Protein AF-A0AAD7JJW3-F1 (afdb_monomer)

Sequence (83 aa):
PLAYIEWFTPLKTPDSIDGYYHLTRSTRQHGPYAEIILSDRITRNVMLIPQKWGQDKSYLLNSHSDGHAFCMYKLGYDDCLPT

Solvent-accessible surface area (backbone atoms only — not comparable to full-atom values): 5250 Å² total; per-residue (Å²): 108,79,36,83,45,75,46,66,39,68,46,94,60,53,42,92,86,79,64,46,58,53,70,39,83,28,71,46,94,97,38,73,29,61,50,80,40,58,46,84,77,60,85,72,78,77,47,75,44,77,75,44,89,66,94,70,69,41,62,44,80,43,66,62,55,40,51,34,52,42,28,34,76,73,70,66,36,97,42,76,60,88,129

pLDDT: mean 77.69, std 9.6, range [55.31, 93.62]

Organism: NCBI:txid230809

Structure (mmCIF, N/CA/C/O backbone):
data_AF-A0AAD7JJW3-F1
#
_entry.id   AF-A0AAD7JJW3-F1
#
loop_
_atom_site.group_PDB
_atom_site.id
_atom_site.type_symbol
_atom_site.label_atom_id
_atom_site.label_alt_id
_atom_site.label_comp_id
_atom_site.label_asym_id
_atom_site.label_entity_id
_atom_site.label_seq_id
_atom_site.pdbx_PDB_ins_code
_atom_site.Cartn_x
_atom_site.Cartn_y
_atom_site.Cartn_z
_atom_site.occupancy
_atom_site.B_iso_or_equiv
_atom_site.auth_seq_id
_atom_site.auth_comp_id
_atom_site.auth_asym_id
_atom_site.auth_atom_id
_atom_site.pdbx_PDB_model_num
ATOM 1 N N . PRO A 1 1 ? -16.735 -3.675 9.440 1.00 87.19 1 PRO A N 1
ATOM 2 C CA . PRO A 1 1 ? -15.474 -4.374 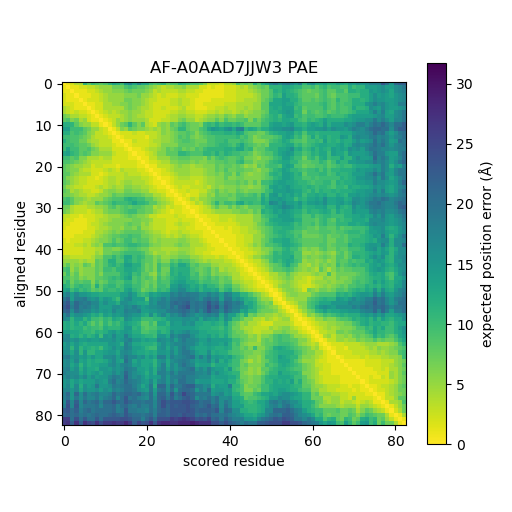9.796 1.00 87.19 1 PRO A CA 1
ATOM 3 C C . PRO A 1 1 ? -14.378 -3.358 10.125 1.00 87.19 1 PRO A C 1
ATOM 5 O O . PRO A 1 1 ? -14.412 -2.258 9.579 1.00 87.19 1 PRO A O 1
ATOM 8 N N . LEU A 1 2 ? -13.443 -3.705 11.013 1.00 93.06 2 LEU A N 1
ATOM 9 C CA . LEU A 1 2 ? -12.248 -2.899 11.277 1.00 93.06 2 LEU A CA 1
ATOM 10 C C . LEU A 1 2 ? -11.055 -3.514 10.547 1.00 93.06 2 LEU A C 1
ATOM 12 O O . LEU A 1 2 ? -10.938 -4.737 10.484 1.00 93.06 2 LEU A O 1
ATOM 16 N N . ALA A 1 3 ? -10.188 -2.666 10.006 1.00 90.94 3 ALA A N 1
ATOM 17 C CA . ALA A 1 3 ? -8.961 -3.057 9.330 1.00 90.94 3 ALA A CA 1
ATOM 18 C C . ALA A 1 3 ? -7.764 -2.386 10.008 1.00 90.94 3 ALA A C 1
ATOM 20 O O . ALA A 1 3 ? -7.785 -1.182 10.260 1.00 90.94 3 ALA A O 1
ATOM 21 N N . TYR A 1 4 ? -6.728 -3.172 10.291 1.00 92.25 4 TYR A N 1
ATOM 22 C CA . TYR A 1 4 ? -5.426 -2.669 10.717 1.00 92.25 4 TYR A CA 1
ATOM 23 C C . TYR A 1 4 ? -4.602 -2.315 9.479 1.00 92.25 4 TYR A C 1
ATOM 25 O O . TYR A 1 4 ? -4.447 -3.152 8.589 1.00 92.25 4 TYR A O 1
ATOM 33 N N . ILE A 1 5 ? -4.089 -1.089 9.420 1.00 89.19 5 ILE A N 1
ATOM 34 C CA . ILE A 1 5 ? -3.243 -0.611 8.325 1.00 89.19 5 ILE A CA 1
ATOM 35 C C . ILE A 1 5 ? -1.903 -0.111 8.865 1.00 89.19 5 ILE A C 1
ATOM 37 O O . ILE A 1 5 ? -1.865 0.614 9.856 1.00 89.19 5 ILE A O 1
ATOM 41 N N . GLU A 1 6 ? -0.809 -0.471 8.193 1.00 90.00 6 GLU A N 1
ATOM 42 C CA . GLU A 1 6 ? 0.515 0.123 8.407 1.00 90.00 6 GLU A CA 1
ATOM 43 C C . GLU A 1 6 ? 0.822 1.104 7.278 1.00 90.00 6 GLU A C 1
ATOM 45 O O . GLU A 1 6 ? 0.653 0.798 6.096 1.00 90.00 6 GLU A O 1
ATOM 50 N N . TRP A 1 7 ? 1.303 2.285 7.643 1.00 87.94 7 TRP A N 1
ATOM 51 C CA . TRP A 1 7 ? 1.720 3.299 6.695 1.00 87.94 7 TRP A CA 1
ATOM 52 C C . TRP A 1 7 ? 3.183 3.092 6.310 1.00 87.94 7 TRP A C 1
ATOM 54 O O . TRP A 1 7 ? 4.053 2.839 7.147 1.00 87.94 7 TRP A O 1
ATOM 64 N N . PHE A 1 8 ? 3.469 3.273 5.027 1.00 84.81 8 PHE A N 1
ATOM 65 C CA . PHE A 1 8 ? 4.820 3.232 4.489 1.00 84.81 8 PHE A CA 1
ATOM 66 C C . PHE A 1 8 ? 5.195 4.594 3.921 1.00 84.81 8 PHE A C 1
ATOM 68 O O . PHE A 1 8 ? 4.356 5.323 3.390 1.00 84.81 8 PHE A O 1
ATOM 75 N N . THR A 1 9 ? 6.473 4.932 4.032 1.00 81.81 9 THR A N 1
ATOM 76 C CA . THR A 1 9 ? 7.047 6.130 3.431 1.00 81.81 9 THR A CA 1
ATOM 77 C C . THR A 1 9 ? 7.863 5.707 2.213 1.00 81.81 9 THR A C 1
ATOM 79 O O . THR A 1 9 ? 8.763 4.871 2.357 1.00 81.81 9 THR A O 1
ATOM 82 N N . PRO A 1 10 ? 7.593 6.264 1.021 1.00 75.50 10 PRO A N 1
ATOM 83 C CA . PRO A 1 10 ? 8.442 6.020 -0.133 1.00 75.50 10 PRO A CA 1
ATOM 84 C C . PRO A 1 10 ? 9.832 6.607 0.112 1.00 75.50 10 PRO A C 1
ATOM 86 O O . PRO A 1 10 ? 9.966 7.739 0.593 1.00 75.50 10 PRO A O 1
ATOM 89 N N . LEU A 1 11 ? 10.873 5.846 -0.221 1.00 75.94 11 LEU A N 1
ATOM 90 C CA . 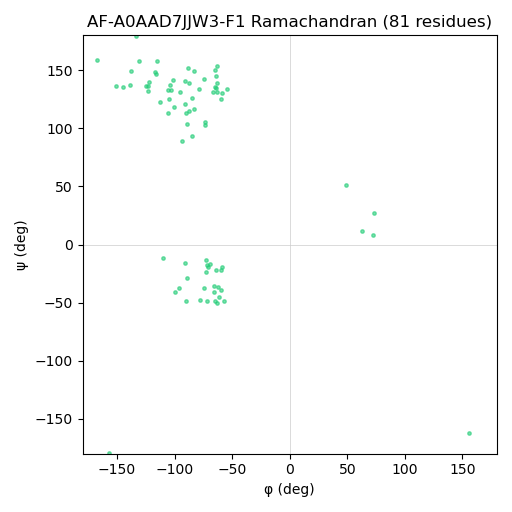LEU A 1 11 ? 12.223 6.387 -0.312 1.00 75.94 11 LEU A CA 1
ATOM 91 C C . LEU A 1 11 ? 12.276 7.438 -1.419 1.00 75.94 11 LEU A C 1
ATOM 93 O O . LEU A 1 11 ? 11.466 7.444 -2.337 1.00 75.94 11 LEU A O 1
ATOM 97 N N . LYS A 1 12 ? 13.208 8.384 -1.309 1.00 69.69 12 LYS A N 1
ATOM 98 C CA . LYS A 1 12 ? 13.264 9.528 -2.232 1.00 69.69 12 LYS A CA 1
ATOM 99 C C . LYS A 1 12 ? 13.763 9.151 -3.626 1.00 69.69 12 LYS A C 1
ATOM 101 O O . LYS A 1 12 ? 13.463 9.867 -4.575 1.00 69.69 12 LYS A O 1
ATOM 106 N N . THR A 1 13 ? 14.512 8.059 -3.732 1.00 79.25 13 THR A N 1
ATOM 107 C CA . THR A 1 13 ? 15.182 7.657 -4.966 1.00 79.25 13 THR A CA 1
ATOM 108 C C . THR A 1 13 ? 14.542 6.370 -5.479 1.00 79.25 13 THR A C 1
ATOM 110 O O . THR A 1 13 ? 14.511 5.398 -4.718 1.00 79.25 13 THR A O 1
ATOM 113 N N . PRO A 1 14 ? 14.012 6.357 -6.714 1.00 79.81 14 PRO A N 1
ATOM 114 C CA . PRO A 1 14 ? 13.595 5.118 -7.351 1.00 79.81 14 PRO A CA 1
ATOM 115 C C . PRO A 1 14 ? 14.816 4.222 -7.573 1.00 79.81 14 PRO A C 1
ATOM 117 O O . PRO A 1 14 ? 15.919 4.718 -7.824 1.00 79.81 14 PRO A O 1
ATOM 120 N N . ASP A 1 15 ? 14.625 2.917 -7.447 1.00 79.62 15 ASP A N 1
ATOM 121 C CA . ASP A 1 15 ? 15.659 1.934 -7.712 1.00 79.62 15 ASP A CA 1
ATOM 122 C C . ASP A 1 15 ? 16.078 1.993 -9.187 1.00 79.62 15 ASP A C 1
ATOM 124 O O . ASP A 1 15 ? 15.276 2.219 -10.095 1.00 79.62 15 ASP A O 1
ATOM 128 N N . SER A 1 16 ? 17.384 1.876 -9.417 1.00 81.12 16 SER A N 1
ATOM 129 C CA . SER A 1 16 ? 17.981 2.068 -10.739 1.00 81.12 16 SER A CA 1
ATOM 130 C C . SER A 1 16 ? 17.682 0.940 -11.726 1.00 81.12 16 SER A C 1
ATOM 132 O O . SER A 1 16 ? 17.899 1.124 -12.922 1.00 81.12 16 SER A O 1
ATOM 134 N N . ILE A 1 17 ? 17.258 -0.226 -11.238 1.00 80.62 17 ILE A N 1
ATOM 135 C CA . ILE A 1 17 ? 17.027 -1.424 -12.044 1.00 80.62 17 ILE A CA 1
ATOM 136 C C . ILE A 1 17 ? 15.584 -1.442 -12.541 1.00 80.62 17 ILE A C 1
ATOM 138 O O . ILE A 1 17 ? 15.351 -1.657 -13.729 1.00 80.62 17 ILE A O 1
ATOM 142 N N . ASP A 1 18 ? 14.625 -1.212 -11.648 1.00 76.81 18 ASP A N 1
ATOM 143 C CA . ASP A 1 18 ? 13.198 -1.365 -11.943 1.00 76.81 18 ASP A CA 1
ATOM 144 C C . ASP A 1 18 ? 12.426 -0.032 -12.007 1.00 76.81 18 ASP A C 1
ATOM 146 O O . ASP A 1 18 ? 11.299 0.015 -12.505 1.00 76.81 18 ASP A O 1
ATOM 150 N N . GLY A 1 19 ? 13.037 1.074 -11.569 1.00 72.94 19 GLY A N 1
ATOM 151 C CA . GLY A 1 19 ? 12.411 2.394 -11.526 1.00 72.94 19 GLY A CA 1
ATOM 152 C C . GLY A 1 19 ? 11.356 2.545 -10.425 1.00 72.94 19 GLY A C 1
ATOM 153 O O . GLY A 1 19 ? 10.658 3.566 -10.389 1.00 72.94 19 GLY A O 1
ATOM 154 N N . TYR A 1 20 ? 11.221 1.566 -9.525 1.00 73.38 20 TYR A N 1
ATOM 155 C CA . TYR A 1 20 ? 10.250 1.583 -8.439 1.00 73.38 20 TYR A CA 1
ATOM 156 C C . TYR A 1 20 ? 10.798 2.261 -7.190 1.00 73.38 20 TYR A C 1
ATOM 158 O O . TYR A 1 20 ? 11.988 2.275 -6.896 1.00 73.38 20 TYR A O 1
ATOM 166 N N . TYR A 1 21 ? 9.898 2.830 -6.396 1.00 76.06 21 TYR A N 1
ATOM 167 C CA . TYR A 1 21 ? 10.269 3.423 -5.119 1.00 76.06 21 TYR A CA 1
ATOM 168 C C . TYR A 1 21 ? 10.229 2.351 -4.052 1.00 76.06 21 TYR A C 1
ATOM 170 O O . TYR A 1 21 ? 9.159 1.858 -3.693 1.00 76.06 21 TYR A O 1
ATOM 178 N N . HIS A 1 22 ? 11.391 2.044 -3.492 1.00 78.38 22 HIS A N 1
ATOM 179 C CA . HIS A 1 22 ? 11.450 1.228 -2.295 1.00 78.38 22 HIS A CA 1
ATOM 180 C C . HIS A 1 22 ? 10.665 1.911 -1.174 1.00 78.38 22 HIS A C 1
ATOM 182 O O . HIS A 1 22 ? 10.823 3.102 -0.897 1.00 78.38 22 HIS A O 1
ATOM 188 N N . LEU A 1 23 ? 9.785 1.149 -0.538 1.00 82.38 23 LEU A N 1
ATOM 189 C CA . LEU A 1 23 ? 9.016 1.609 0.604 1.00 82.38 23 LEU A CA 1
ATOM 190 C C . LEU A 1 23 ? 9.777 1.278 1.886 1.00 82.38 23 LEU A C 1
ATOM 192 O O . LEU A 1 23 ? 10.353 0.203 2.028 1.00 82.38 23 LEU A O 1
ATOM 196 N N . THR A 1 24 ? 9.743 2.193 2.847 1.00 82.19 24 THR A N 1
ATOM 197 C CA . THR A 1 24 ? 10.200 1.929 4.216 1.00 82.19 24 THR A CA 1
ATOM 198 C C . THR A 1 24 ? 9.042 2.066 5.179 1.00 82.19 24 THR A C 1
ATOM 200 O O . THR A 1 24 ? 8.119 2.850 4.951 1.00 82.19 24 THR A O 1
ATOM 203 N N . ARG A 1 25 ? 9.067 1.286 6.260 1.00 83.62 25 ARG A N 1
ATOM 204 C CA . ARG A 1 25 ? 8.034 1.361 7.293 1.00 83.62 25 ARG A CA 1
ATOM 205 C C . ARG A 1 25 ? 8.020 2.772 7.882 1.00 83.62 25 ARG A C 1
ATOM 207 O O . ARG A 1 25 ? 9.055 3.270 8.326 1.00 83.62 25 ARG A O 1
ATOM 214 N N . SER A 1 26 ? 6.857 3.418 7.873 1.00 87.62 26 SER A N 1
ATOM 215 C CA . SER A 1 26 ? 6.700 4.714 8.524 1.00 87.62 26 SER A CA 1
ATOM 216 C C . SER A 1 26 ? 6.657 4.508 10.037 1.00 87.62 26 SER A C 1
ATOM 218 O O . SER A 1 26 ? 6.111 3.510 10.511 1.00 87.62 26 SER A O 1
ATOM 220 N N . THR A 1 27 ? 7.255 5.415 10.807 1.00 88.56 27 THR A N 1
ATOM 221 C CA . THR A 1 27 ? 7.295 5.331 12.272 1.00 88.56 27 THR A CA 1
ATOM 222 C C . THR A 1 27 ? 6.676 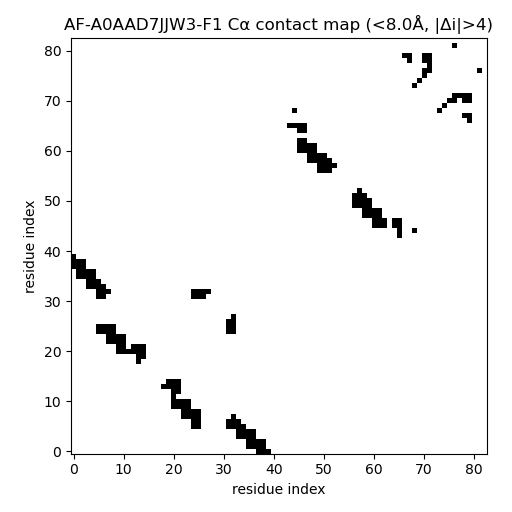6.571 12.904 1.00 88.56 27 THR A C 1
ATOM 224 O O . THR A 1 27 ? 6.850 7.695 12.432 1.00 88.56 27 THR A O 1
ATOM 227 N N . ARG A 1 28 ? 5.919 6.373 13.985 1.00 85.62 28 ARG A N 1
ATOM 228 C CA . ARG A 1 28 ? 5.299 7.442 14.776 1.00 85.62 28 ARG A CA 1
ATOM 229 C C . ARG A 1 28 ? 5.299 7.018 16.241 1.00 85.62 28 ARG A C 1
ATOM 231 O O . ARG A 1 28 ? 4.988 5.874 16.540 1.00 85.62 28 ARG A O 1
ATOM 238 N N . GLN A 1 29 ? 5.668 7.928 17.147 1.00 85.12 29 GLN A N 1
ATOM 239 C CA . GLN A 1 29 ? 5.718 7.663 18.598 1.00 85.12 29 GLN A CA 1
ATOM 240 C C . GLN A 1 29 ? 6.472 6.363 18.960 1.00 85.12 29 GLN A C 1
ATOM 242 O O . GLN A 1 29 ? 5.961 5.520 19.686 1.00 85.12 29 GLN A O 1
ATOM 247 N N . HIS A 1 30 ? 7.690 6.197 18.435 1.00 85.94 30 HIS A N 1
ATOM 248 C CA . HIS A 1 30 ? 8.560 5.036 18.695 1.00 85.94 30 HIS A CA 1
ATOM 249 C C . HIS A 1 30 ? 8.027 3.664 18.227 1.00 85.94 30 HIS A C 1
ATOM 251 O O . HIS A 1 30 ? 8.630 2.645 18.553 1.00 85.94 30 HIS A O 1
ATOM 257 N N . GLY A 1 31 ? 6.958 3.618 17.424 1.00 86.50 31 GLY A N 1
ATOM 258 C CA . GLY A 1 31 ? 6.427 2.388 16.829 1.00 86.50 31 GLY A CA 1
ATOM 259 C C . GLY A 1 31 ? 6.115 2.526 15.336 1.00 86.50 31 GLY A C 1
ATOM 260 O O . GLY A 1 31 ? 6.311 3.604 14.762 1.00 86.50 31 GLY A O 1
ATOM 261 N N . PRO A 1 32 ? 5.637 1.447 14.684 1.00 87.25 32 PRO A N 1
ATOM 262 C CA . PRO A 1 32 ? 5.076 1.521 13.341 1.00 87.25 32 PRO A CA 1
ATOM 263 C C . PRO A 1 32 ? 3.964 2.563 13.304 1.00 87.25 32 PRO A C 1
ATOM 265 O O . PRO A 1 32 ? 3.098 2.598 14.181 1.00 87.25 32 PRO A O 1
ATOM 268 N N . TYR A 1 33 ? 3.977 3.420 12.291 1.00 93.38 33 TYR A N 1
ATOM 269 C CA . TYR A 1 33 ? 2.849 4.292 12.057 1.00 93.38 33 TYR A CA 1
ATOM 270 C C . TYR A 1 33 ? 1.721 3.440 11.484 1.00 93.38 33 TYR A C 1
ATOM 272 O O . TYR A 1 33 ? 1.740 3.067 10.316 1.00 93.38 33 TYR A O 1
ATOM 280 N N . ALA A 1 34 ? 0.755 3.120 12.333 1.00 92.06 34 ALA A N 1
ATOM 281 C CA . ALA A 1 34 ? -0.397 2.312 11.987 1.00 92.06 34 ALA A CA 1
ATOM 282 C C . ALA A 1 34 ? -1.691 2.984 12.455 1.00 92.06 34 ALA A C 1
ATOM 284 O O . ALA A 1 34 ? -1.684 3.817 13.365 1.00 92.06 34 ALA A O 1
ATOM 285 N N . GLU A 1 35 ? -2.802 2.617 11.830 1.00 93.62 35 GLU A N 1
ATOM 286 C CA . GLU A 1 35 ? -4.148 3.052 12.200 1.00 93.62 35 GLU A CA 1
ATOM 287 C C . GLU A 1 35 ? -5.098 1.850 12.124 1.00 93.62 35 GLU A C 1
ATOM 289 O O . GLU A 1 35 ? -4.903 0.937 11.322 1.00 93.62 35 GLU A O 1
ATOM 294 N N . ILE A 1 36 ? -6.130 1.837 12.966 1.00 93.62 36 ILE A N 1
ATOM 295 C CA . ILE A 1 36 ? -7.279 0.952 12.774 1.00 93.62 36 ILE A CA 1
ATOM 296 C C . ILE A 1 36 ? -8.383 1.799 12.159 1.00 93.62 36 ILE A C 1
ATOM 298 O O . ILE A 1 3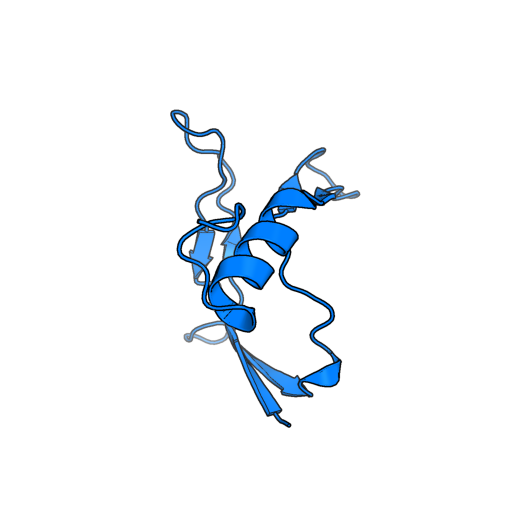6 ? -8.845 2.762 12.771 1.00 93.62 36 ILE A O 1
ATOM 302 N N . ILE A 1 37 ? -8.802 1.442 10.951 1.00 92.38 37 ILE A N 1
ATOM 303 C CA . ILE A 1 37 ? -9.830 2.161 10.199 1.00 92.38 37 ILE A CA 1
ATOM 304 C C . ILE A 1 37 ? -11.066 1.290 10.002 1.00 92.38 37 ILE A C 1
ATOM 306 O O . ILE A 1 37 ? -10.999 0.060 10.048 1.00 92.38 37 ILE A O 1
ATOM 310 N N . LEU A 1 38 ? -12.211 1.924 9.753 1.00 92.94 38 LEU A N 1
ATOM 311 C CA . LEU A 1 38 ? -13.354 1.212 9.190 1.00 92.94 38 LEU A CA 1
ATOM 312 C C . LEU A 1 38 ? -12.975 0.712 7.792 1.00 92.94 38 LEU A C 1
ATOM 314 O O . LEU A 1 38 ? -12.374 1.442 7.005 1.00 92.94 38 LEU A O 1
ATOM 318 N N . SER A 1 39 ? -13.298 -0.545 7.490 1.00 86.62 39 SER A N 1
ATOM 319 C CA . SER A 1 39 ? -12.901 -1.177 6.227 1.00 86.62 39 SER A CA 1
ATOM 320 C C . SER A 1 39 ? -13.529 -0.521 4.996 1.00 86.62 39 SER A C 1
ATOM 322 O O . SER A 1 39 ? -13.008 -0.669 3.901 1.00 86.62 39 SER A O 1
ATOM 324 N N . ASP A 1 40 ? -14.641 0.194 5.163 1.00 89.88 40 ASP A N 1
ATOM 325 C CA . ASP A 1 40 ? -15.306 0.965 4.105 1.00 89.88 40 ASP A CA 1
ATOM 326 C C . ASP A 1 40 ? -14.505 2.202 3.657 1.00 89.88 40 ASP A C 1
ATOM 328 O O . ASP A 1 40 ? -14.730 2.711 2.562 1.00 89.88 40 ASP A O 1
ATOM 332 N N . ARG A 1 41 ? -13.520 2.650 4.450 1.00 87.38 41 ARG A N 1
ATOM 333 C CA . ARG A 1 41 ? -12.547 3.679 4.053 1.00 87.38 41 ARG A CA 1
ATOM 334 C C . ARG A 1 41 ? -11.517 3.156 3.043 1.00 87.38 41 ARG A C 1
ATOM 336 O O . ARG A 1 41 ? -10.793 3.960 2.461 1.00 87.38 41 ARG A O 1
ATOM 343 N N . ILE A 1 42 ? -11.418 1.838 2.843 1.00 84.62 42 ILE A N 1
ATOM 344 C CA . ILE A 1 42 ? -10.525 1.228 1.852 1.00 84.62 42 ILE A CA 1
ATOM 345 C C . ILE A 1 42 ? -11.281 1.114 0.529 1.00 84.62 42 ILE A C 1
ATOM 347 O O . ILE A 1 42 ? -12.115 0.231 0.355 1.00 84.62 42 ILE A O 1
ATOM 351 N N . THR A 1 43 ? -10.971 1.997 -0.421 1.00 81.44 43 THR A N 1
ATOM 352 C CA . THR A 1 43 ? -11.667 2.014 -1.716 1.00 81.44 43 THR A CA 1
ATOM 353 C C . THR A 1 43 ? -11.183 0.911 -2.662 1.00 81.44 43 THR A C 1
ATOM 355 O O . THR A 1 43 ? -12.000 0.239 -3.284 1.00 81.44 43 THR A O 1
ATOM 358 N N . ARG A 1 44 ? -9.861 0.741 -2.815 1.00 72.56 44 ARG A N 1
ATOM 359 C CA . ARG A 1 44 ? -9.231 -0.245 -3.717 1.00 72.56 44 ARG A CA 1
ATOM 360 C C . ARG A 1 44 ? -7.734 -0.394 -3.415 1.00 72.56 44 ARG A C 1
ATOM 362 O O . ARG A 1 44 ? -7.134 0.518 -2.846 1.00 72.56 44 ARG A O 1
ATOM 369 N N . ASN A 1 45 ? -7.139 -1.518 -3.823 1.00 71.44 45 ASN A N 1
ATOM 370 C CA . ASN A 1 45 ? -5.686 -1.597 -4.017 1.00 71.44 45 ASN A CA 1
A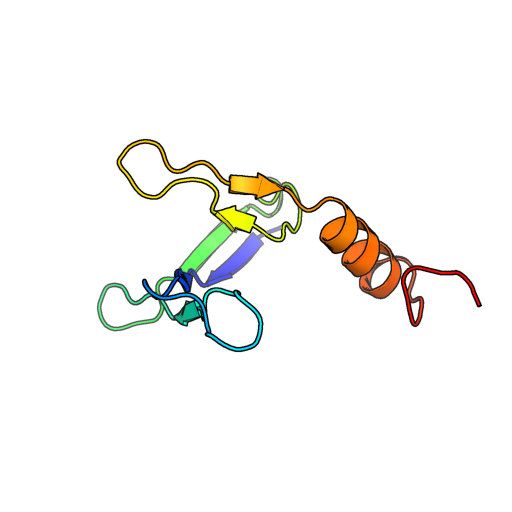TOM 371 C C . ASN A 1 45 ? -5.295 -0.658 -5.175 1.00 71.44 45 ASN A C 1
ATOM 373 O O . ASN A 1 45 ? -6.158 -0.394 -6.009 1.00 71.44 45 ASN A O 1
ATOM 377 N N . VAL A 1 46 ? -4.076 -0.105 -5.156 1.00 70.88 46 VAL A N 1
ATOM 378 C CA . VAL A 1 46 ? -3.511 0.710 -6.245 1.00 70.88 46 VAL A CA 1
ATOM 379 C C . VAL A 1 46 ? -1.988 0.585 -6.267 1.00 70.88 46 VAL A C 1
ATOM 381 O O . VAL A 1 46 ? -1.336 0.721 -5.230 1.00 70.88 46 VAL A O 1
ATOM 384 N N . MET A 1 47 ? -1.397 0.438 -7.453 1.00 72.75 47 MET A N 1
ATOM 385 C CA . MET A 1 47 ? 0.017 0.757 -7.675 1.00 72.75 47 MET A CA 1
ATOM 386 C C . MET A 1 47 ? 0.141 2.223 -8.101 1.00 72.75 47 MET A C 1
ATOM 388 O O . MET A 1 47 ? -0.317 2.615 -9.178 1.00 72.75 47 MET A O 1
ATOM 392 N N . LEU A 1 48 ? 0.751 3.038 -7.238 1.00 70.69 48 LEU A N 1
ATOM 393 C CA . LEU A 1 48 ? 0.972 4.460 -7.490 1.00 70.69 48 LEU A CA 1
ATOM 394 C C . LEU A 1 48 ? 2.322 4.676 -8.172 1.00 70.69 48 LEU A C 1
ATOM 396 O O . LEU A 1 48 ? 3.365 4.373 -7.595 1.00 70.69 48 LEU A O 1
ATOM 400 N N . ILE A 1 49 ? 2.305 5.273 -9.363 1.00 73.19 49 ILE A N 1
ATOM 401 C CA . ILE A 1 49 ? 3.521 5.717 -10.055 1.00 73.19 49 ILE A CA 1
ATOM 402 C C . ILE A 1 49 ? 3.590 7.244 -9.936 1.00 73.19 49 ILE A C 1
ATOM 404 O O . ILE A 1 49 ? 2.725 7.928 -10.486 1.00 73.19 49 ILE A O 1
ATOM 408 N N . PRO A 1 50 ? 4.557 7.823 -9.208 1.00 70.00 50 PRO A N 1
ATOM 409 C CA . PRO A 1 50 ? 4.645 9.273 -9.079 1.00 70.00 50 PRO A CA 1
ATOM 410 C C . PRO A 1 50 ? 4.983 9.912 -10.431 1.00 70.00 50 PRO A C 1
ATOM 412 O O . PRO A 1 50 ? 5.916 9.495 -11.110 1.00 70.00 50 PRO A O 1
ATOM 415 N N . GLN A 1 51 ? 4.227 10.941 -10.813 1.00 71.00 51 GLN A N 1
ATOM 416 C CA . GLN A 1 51 ? 4.475 11.714 -12.036 1.00 71.00 51 GLN A CA 1
ATOM 417 C C . GLN A 1 51 ? 5.285 12.981 -11.775 1.00 71.00 51 GLN A C 1
ATOM 419 O O . GLN A 1 51 ? 6.089 13.386 -12.611 1.00 71.00 51 GLN A O 1
ATOM 424 N N . LYS A 1 52 ? 5.033 13.648 -10.644 1.00 66.50 52 LYS A N 1
ATOM 425 C CA . LYS A 1 52 ? 5.704 14.891 -10.255 1.00 66.50 52 LYS A CA 1
ATOM 426 C C . LYS A 1 52 ? 6.033 14.868 -8.770 1.00 66.50 52 LYS A C 1
ATOM 428 O O . LYS A 1 52 ? 5.208 14.485 -7.940 1.00 66.50 52 LYS A O 1
ATOM 433 N N . TRP A 1 53 ? 7.236 15.325 -8.441 1.00 60.69 53 TRP A N 1
ATOM 434 C CA . TRP A 1 53 ? 7.638 15.606 -7.069 1.00 60.69 53 TRP A CA 1
ATOM 435 C C . TRP A 1 53 ? 7.423 17.094 -6.767 1.00 60.69 53 TRP A C 1
ATOM 437 O O . TRP A 1 53 ? 7.833 17.946 -7.551 1.00 60.69 53 TRP A O 1
ATOM 447 N N . GLY A 1 54 ? 6.782 17.421 -5.642 1.00 60.06 54 GLY A N 1
ATOM 448 C CA . GLY A 1 54 ? 6.516 18.809 -5.251 1.00 60.06 54 GLY A CA 1
ATOM 449 C C . GLY A 1 54 ? 5.319 18.957 -4.312 1.00 60.06 54 GLY A C 1
ATOM 450 O O . GLY A 1 54 ? 4.894 17.983 -3.688 1.00 60.06 54 GLY A O 1
ATOM 451 N N . GLN A 1 55 ? 4.793 20.182 -4.202 1.00 57.16 55 GLN A N 1
ATOM 452 C CA . GLN A 1 55 ? 3.582 20.478 -3.420 1.00 57.16 55 GLN A CA 1
ATOM 453 C C . GLN A 1 55 ? 2.334 19.809 -4.017 1.00 57.16 55 GLN A C 1
ATOM 455 O O . GLN A 1 55 ? 1.518 19.289 -3.262 1.00 57.16 55 GLN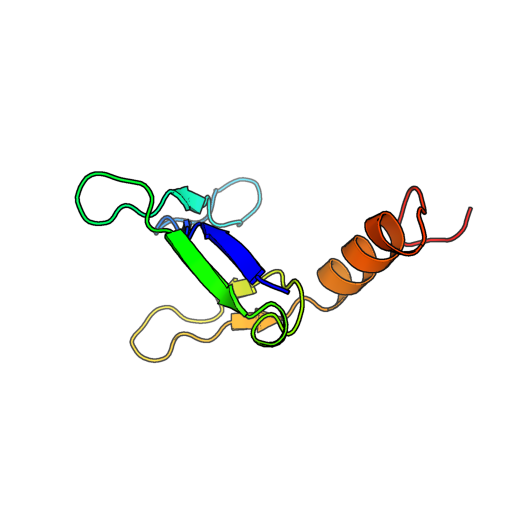 A O 1
ATOM 460 N N . ASP A 1 56 ? 2.254 19.720 -5.348 1.00 62.03 56 ASP A N 1
ATOM 461 C CA . ASP A 1 56 ? 1.250 18.927 -6.060 1.00 62.03 56 ASP A CA 1
ATOM 462 C C . ASP A 1 56 ? 1.804 17.539 -6.379 1.00 62.03 56 ASP A C 1
ATOM 464 O O . ASP A 1 56 ? 2.421 17.296 -7.421 1.00 62.03 56 ASP A O 1
ATOM 468 N N . LYS A 1 57 ? 1.606 16.611 -5.442 1.00 64.81 57 LYS A N 1
ATOM 469 C CA . LYS A 1 57 ? 1.920 15.199 -5.660 1.00 64.81 57 LYS A CA 1
ATOM 470 C C . LYS A 1 57 ? 0.867 14.603 -6.591 1.00 64.81 57 LYS A C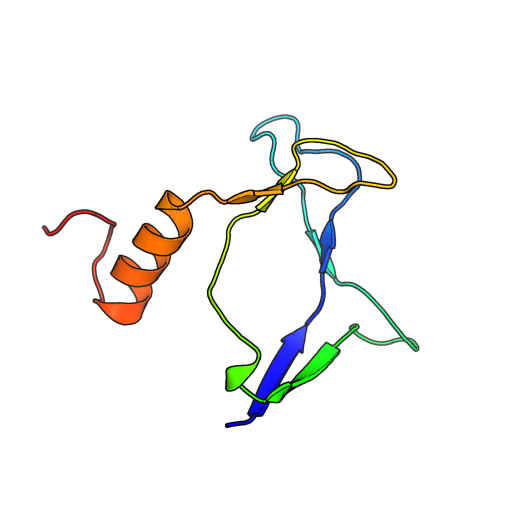 1
ATOM 472 O O . LYS A 1 57 ? -0.255 14.346 -6.162 1.00 64.81 57 LYS A O 1
ATOM 477 N N . SER A 1 58 ? 1.232 14.360 -7.847 1.00 66.38 58 SER A N 1
ATOM 478 C CA . SER A 1 58 ? 0.393 13.610 -8.783 1.00 66.38 58 SER A CA 1
ATOM 479 C C . SER A 1 58 ? 0.919 12.188 -8.967 1.00 66.38 58 SER A C 1
ATOM 481 O O . SER A 1 58 ? 2.126 11.955 -9.086 1.00 66.38 58 SER A O 1
ATOM 483 N N . TYR A 1 59 ? -0.005 11.230 -8.988 1.00 71.06 59 TYR A N 1
ATOM 484 C CA . TYR A 1 59 ? 0.277 9.810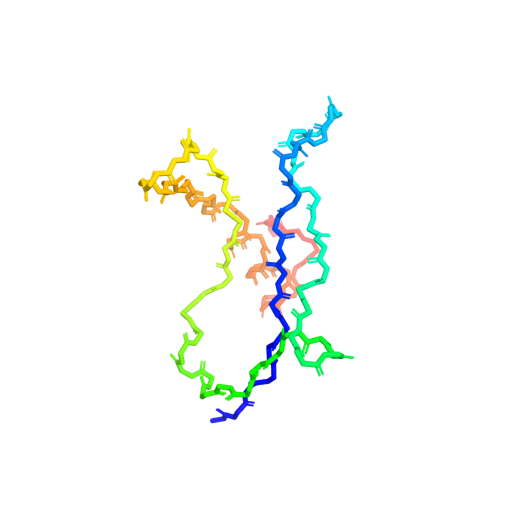 -9.163 1.00 71.06 59 TYR A CA 1
ATOM 485 C C . TYR A 1 59 ? -0.539 9.279 -10.340 1.00 71.06 59 TYR A C 1
ATOM 487 O O . TYR A 1 59 ? -1.726 9.580 -10.459 1.00 71.06 59 TYR A O 1
ATOM 495 N N . LEU A 1 60 ? 0.087 8.476 -11.196 1.00 68.56 60 LEU A N 1
ATOM 496 C CA . LEU A 1 60 ? -0.625 7.634 -12.147 1.00 68.56 60 LEU A CA 1
ATOM 497 C C . LEU A 1 60 ? -1.143 6.401 -11.429 1.00 68.56 60 LEU A C 1
ATOM 499 O O . LEU A 1 60 ? -0.410 5.730 -10.700 1.00 68.56 60 LEU A O 1
ATOM 503 N N . LEU A 1 61 ? -2.408 6.107 -11.697 1.00 66.88 61 LEU A N 1
ATOM 504 C CA . LEU A 1 61 ? -3.029 4.850 -11.343 1.00 66.88 61 LEU A CA 1
ATOM 505 C C . LEU A 1 61 ? -2.691 3.821 -12.421 1.00 66.88 61 LEU A C 1
ATOM 507 O O . LEU A 1 61 ? -3.122 3.967 -13.566 1.00 66.88 61 LEU A O 1
ATOM 511 N N . ASN A 1 62 ? -1.966 2.765 -12.056 1.00 68.50 62 ASN A N 1
ATOM 512 C CA . ASN A 1 62 ? -1.800 1.620 -12.941 1.00 68.50 62 ASN A CA 1
ATOM 513 C C . ASN A 1 62 ? -2.980 0.649 -12.775 1.00 68.50 62 ASN A C 1
ATOM 515 O O . ASN A 1 62 ? -2.962 -0.232 -11.915 1.00 68.50 62 ASN A O 1
ATOM 519 N N . SER A 1 63 ? -4.005 0.791 -13.615 1.00 70.12 63 SER A N 1
ATOM 520 C CA . SER A 1 63 ? -5.204 -0.061 -13.590 1.00 70.12 63 SER A CA 1
ATOM 521 C C . SER A 1 63 ? -4.916 -1.550 -13.818 1.00 70.12 63 SER A C 1
ATOM 523 O O . SER A 1 63 ? -5.708 -2.383 -13.381 1.00 70.12 63 SER A O 1
ATOM 525 N N . HIS A 1 64 ? -3.785 -1.899 -14.441 1.00 73.44 64 HIS A N 1
ATOM 526 C CA . HIS A 1 64 ? -3.375 -3.289 -14.634 1.00 73.44 64 HIS A CA 1
ATOM 527 C C . HIS A 1 64 ? -3.064 -3.989 -13.307 1.00 73.44 64 HIS A C 1
ATOM 529 O O . HIS A 1 64 ? -3.480 -5.124 -13.111 1.00 73.44 64 HIS A O 1
ATOM 535 N N . SER A 1 65 ? -2.395 -3.300 -12.377 1.00 71.56 65 SER A N 1
ATOM 536 C CA . SER A 1 65 ? -2.042 -3.874 -11.069 1.00 71.56 65 SER A CA 1
ATOM 537 C C . SER A 1 65 ? -3.273 -4.262 -10.245 1.00 71.56 65 SER A C 1
ATOM 539 O O . SER A 1 65 ? -3.291 -5.315 -9.613 1.00 71.56 65 SER A O 1
ATOM 541 N N . ASP A 1 66 ? -4.341 -3.470 -10.339 1.00 72.19 66 ASP A N 1
ATOM 542 C CA . ASP A 1 66 ? -5.590 -3.740 -9.628 1.00 72.19 66 ASP A CA 1
ATOM 543 C C . ASP A 1 66 ? -6.362 -4.893 -10.262 1.00 72.19 66 ASP A C 1
ATOM 545 O O . ASP A 1 66 ? -6.940 -5.712 -9.549 1.00 72.19 66 ASP A O 1
ATOM 549 N N . GLY A 1 67 ? -6.344 -4.978 -11.597 1.00 73.88 67 GLY A N 1
ATOM 550 C CA . GLY A 1 67 ? -6.877 -6.128 -12.322 1.00 73.88 67 GLY A CA 1
ATOM 551 C C . GLY A 1 67 ? -6.131 -7.413 -11.961 1.00 73.88 67 GLY A C 1
ATOM 552 O O . GLY A 1 67 ? -6.763 -8.416 -11.647 1.00 73.88 67 GLY A O 1
ATOM 553 N N . HIS A 1 68 ? -4.799 -7.355 -11.911 1.00 76.44 68 HIS A N 1
ATOM 554 C CA . HIS A 1 68 ? -3.940 -8.487 -11.560 1.00 76.44 68 HIS A CA 1
ATOM 555 C C . HIS A 1 68 ? -4.170 -8.970 -10.131 1.00 76.44 68 HIS A C 1
ATOM 557 O O . HIS A 1 68 ? -4.483 -10.141 -9.917 1.00 76.44 68 HIS A O 1
ATOM 563 N N . ALA A 1 69 ? -4.153 -8.056 -9.159 1.00 72.44 69 ALA A N 1
ATOM 564 C CA . ALA A 1 69 ? -4.453 -8.379 -7.769 1.00 72.44 69 ALA A CA 1
ATOM 565 C C . ALA A 1 69 ? -5.872 -8.951 -7.604 1.00 72.44 69 ALA A C 1
ATOM 567 O O . ALA A 1 69 ? -6.079 -9.889 -6.834 1.00 72.44 69 ALA A O 1
ATOM 568 N N . PHE A 1 70 ? -6.862 -8.428 -8.333 1.00 75.00 70 PHE A N 1
ATOM 569 C CA . PHE A 1 70 ? -8.219 -8.969 -8.304 1.00 75.00 70 PHE A CA 1
ATOM 570 C C . PHE A 1 70 ? -8.281 -10.398 -8.859 1.00 75.00 70 PHE A C 1
ATOM 572 O O . PHE A 1 70 ? -8.845 -11.276 -8.202 1.00 75.00 70 PHE A O 1
ATOM 579 N N . CYS A 1 71 ? -7.681 -10.653 -10.026 1.00 74.81 71 CYS A N 1
ATOM 580 C CA . CYS A 1 71 ? -7.639 -11.987 -10.626 1.00 74.81 71 CYS A CA 1
ATOM 581 C C . CYS A 1 71 ? -6.995 -13.004 -9.679 1.00 74.81 71 CYS A C 1
ATOM 583 O O . CYS A 1 71 ? -7.592 -14.042 -9.394 1.00 74.81 71 CYS A O 1
ATOM 585 N N . MET A 1 72 ? -5.839 -12.676 -9.104 1.00 78.69 72 MET A N 1
ATOM 586 C CA . MET A 1 72 ? -5.140 -13.626 -8.244 1.00 78.69 72 MET A CA 1
ATOM 587 C C . MET A 1 72 ? -5.826 -13.831 -6.891 1.00 78.69 72 MET A C 1
ATOM 589 O O . MET A 1 72 ? -6.065 -14.962 -6.477 1.00 78.69 72 MET A O 1
ATOM 593 N N . TYR A 1 73 ? -6.196 -12.757 -6.187 1.00 76.19 73 TYR A N 1
ATOM 594 C CA . TYR A 1 73 ? -6.674 -12.883 -4.805 1.00 76.19 73 TYR A CA 1
ATOM 595 C C . TYR A 1 73 ? -8.178 -13.106 -4.681 1.00 76.19 73 TYR A C 1
ATOM 597 O O . TYR A 1 73 ? -8.626 -13.694 -3.695 1.00 76.19 73 TYR A O 1
ATOM 605 N N . LYS A 1 74 ? -8.979 -12.610 -5.634 1.00 77.69 74 LYS A N 1
ATOM 606 C CA . LYS A 1 74 ? -10.440 -12.737 -5.577 1.00 77.69 74 LYS A CA 1
ATOM 607 C C . LYS A 1 74 ? -10.966 -13.873 -6.441 1.00 77.69 74 LYS A C 1
ATOM 609 O O . LYS A 1 74 ? -11.894 -14.548 -5.999 1.00 77.69 74 LYS A O 1
ATOM 614 N N . LEU A 1 75 ? -10.409 -14.057 -7.639 1.00 79.50 75 LEU A N 1
ATOM 615 C CA . LEU A 1 75 ? -10.817 -15.134 -8.548 1.00 79.50 75 LEU A CA 1
ATOM 616 C C . LEU A 1 75 ? -9.995 -16.415 -8.355 1.00 79.50 75 LEU A C 1
ATOM 618 O O . LEU A 1 75 ? -10.447 -17.476 -8.772 1.00 79.50 75 LEU A O 1
ATOM 622 N N . GLY A 1 76 ? -8.845 -16.333 -7.677 1.00 80.38 76 GLY A N 1
ATOM 623 C CA . GLY A 1 76 ? -7.985 -17.487 -7.422 1.00 80.38 76 GLY A CA 1
ATOM 624 C C . GLY A 1 76 ? -7.242 -17.967 -8.667 1.00 80.38 76 GLY A C 1
ATOM 625 O O . GLY A 1 76 ? -6.964 -19.156 -8.773 1.00 80.38 76 GLY A O 1
ATOM 626 N N . TYR A 1 77 ? -6.983 -17.076 -9.627 1.00 80.31 77 TYR A N 1
ATOM 627 C CA . TYR A 1 77 ? -6.220 -17.402 -10.831 1.00 80.31 77 TYR A CA 1
ATOM 628 C C . TYR A 1 77 ? -4.716 -17.322 -10.571 1.00 80.31 77 TYR A C 1
ATOM 630 O O . TYR A 1 77 ? -4.262 -16.497 -9.780 1.00 80.31 77 TYR A O 1
ATOM 638 N N . ASP A 1 78 ? -3.944 -18.139 -11.286 1.00 77.38 78 ASP A N 1
ATOM 639 C CA . ASP A 1 78 ? -2.479 -18.099 -11.219 1.00 77.38 78 ASP A CA 1
ATOM 640 C C . ASP A 1 78 ? -1.898 -16.836 -11.891 1.00 77.38 78 ASP A C 1
ATOM 642 O O . ASP A 1 78 ? -0.767 -16.451 -11.601 1.00 77.38 78 ASP A O 1
ATOM 646 N N . ASP A 1 79 ? -2.669 -16.167 -12.763 1.00 73.12 79 ASP A N 1
ATOM 647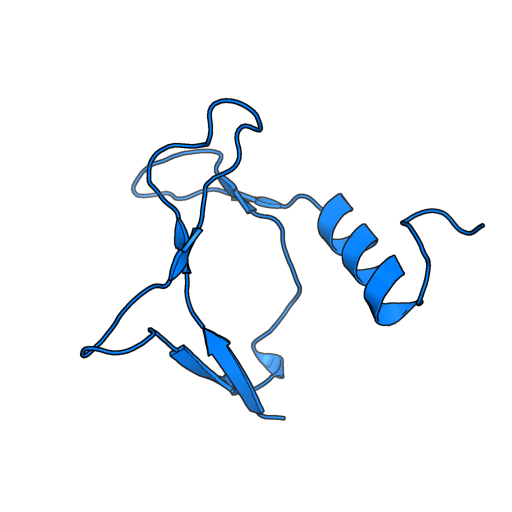 C CA . ASP A 1 79 ? -2.313 -14.893 -13.399 1.00 73.12 79 ASP A CA 1
ATOM 648 C C . ASP A 1 79 ? -3.565 -14.107 -13.877 1.00 73.12 79 ASP A C 1
ATOM 650 O O . ASP A 1 79 ? -4.710 -14.532 -13.715 1.00 73.12 79 ASP A O 1
ATOM 654 N N . CYS A 1 80 ? -3.358 -12.938 -14.491 1.00 69.06 80 CYS A N 1
ATOM 655 C CA . CYS A 1 80 ? -4.376 -12.097 -15.133 1.00 69.06 80 CYS A CA 1
ATOM 656 C C . CYS A 1 80 ? -5.153 -12.782 -16.272 1.00 69.06 80 CYS A C 1
ATOM 658 O O . CYS A 1 80 ? -6.207 -12.279 -16.669 1.00 69.06 80 CYS A O 1
ATOM 660 N N . LEU A 1 81 ? -4.617 -13.864 -16.840 1.00 60.44 81 LEU A N 1
ATOM 661 C CA . LEU A 1 81 ? -5.213 -14.593 -17.954 1.00 60.44 81 LEU A CA 1
ATOM 662 C C . LEU A 1 81 ? -5.817 -15.909 -17.445 1.00 60.44 81 LEU A C 1
ATOM 664 O O . LEU A 1 81 ? -5.146 -16.621 -16.698 1.00 60.44 81 LEU A O 1
ATOM 668 N N . PRO A 1 82 ? -7.057 -16.253 -17.839 1.00 55.31 82 PRO A N 1
ATOM 669 C CA . PRO A 1 82 ? -7.598 -17.574 -17.555 1.00 55.31 82 PRO A CA 1
ATOM 670 C C . PRO A 1 82 ? -6.751 -18.627 -18.281 1.00 55.31 82 PRO A C 1
ATOM 672 O O . PRO A 1 82 ? -6.448 -18.463 -19.467 1.00 55.31 82 PRO A O 1
ATOM 675 N N . THR A 1 83 ? -6.347 -19.662 -17.548 1.00 56.38 83 THR A N 1
ATOM 676 C CA . THR A 1 83 ? -5.677 -20.855 -18.078 1.00 56.38 83 THR A CA 1
ATOM 677 C C . THR A 1 83 ? -6.618 -21.739 -18.886 1.00 56.38 83 THR A C 1
ATOM 679 O O . THR A 1 83 ? -7.842 -21.740 -18.614 1.00 56.38 83 THR A O 1
#

Secondary structure (DSSP, 8-state):
-EEEEE-EEEEEEE-TTT--EEEEE-EETTEE-EEEEEGGG------EEEEE-SSS-EEEE-HHHHHHHHIIIII--SSSS--

Nearest PDB structures (foldseek):
  6spg-assembly1_U  TM=2.283E-01  e=5.676E+00  Pseudomonas aeruginosa
  4v56-assembly1_BU  TM=2.258E-01  e=8.293E+00  Escherichia coli

Mean predicted aligned error: 9.78 Å

Foldseek 3Di:
DKDKDFDWDFDPAQDPPPRHTDTDFDDDPRHGPMDIDDCVVQPFDFDWDFPDDDPDTDTDTPVVVRLFCCCCPVVVDPGSDHD

Radius of gyration: 15.6 Å; Cα contacts (8 Å, |Δi|>4): 111; chains: 1; bounding box: 34×41×37 Å